Protein AF-A0A5K0XS93-F1 (afdb_monomer_lite)

Organism: NCBI:txid210225

Radius of gyration: 17.83 Å; chains: 1; bounding box: 27×28×50 Å

Secondary structure (DSSP, 8-state):
---------SS-------EEEE--SSTT--EEEE-

Foldseek 3Di:
DDDDDDDDDPDDDPDFDDKDWDQDPHNPDIDIDTD

pLDDT: mean 95.48, std 6.19, range [66.88, 98.38]

Sequence (35 aa):
MSVWNYVVTAHKPTNVTHSCVGNFTSPQELNLIIA

Structure (mmCIF, N/CA/C/O backbone):
data_AF-A0A5K0XS93-F1
#
_entry.id   AF-A0A5K0XS93-F1
#
loop_
_atom_site.group_PDB
_atom_site.id
_atom_site.type_symbol
_atom_site.label_atom_id
_atom_site.label_alt_id
_atom_site.label_comp_id
_atom_site.label_asym_id
_atom_site.label_entity_id
_atom_site.label_seq_id
_atom_site.pdbx_PDB_ins_code
_atom_site.Cartn_x
_atom_site.Cartn_y
_atom_site.Cartn_z
_atom_site.occupancy
_atom_site.B_iso_or_equiv
_atom_site.auth_seq_id
_atom_site.auth_comp_id
_atom_site.auth_asym_id
_atom_site.auth_atom_id
_atom_site.pdbx_PDB_model_num
ATOM 1 N N . MET A 1 1 ? 13.332 -13.812 -31.310 1.00 66.88 1 MET A N 1
ATOM 2 C CA . MET A 1 1 ? 13.544 -14.249 -29.913 1.00 66.88 1 MET A CA 1
ATOM 3 C C . MET A 1 1 ? 12.755 -13.298 -29.026 1.00 66.88 1 MET A C 1
ATOM 5 O 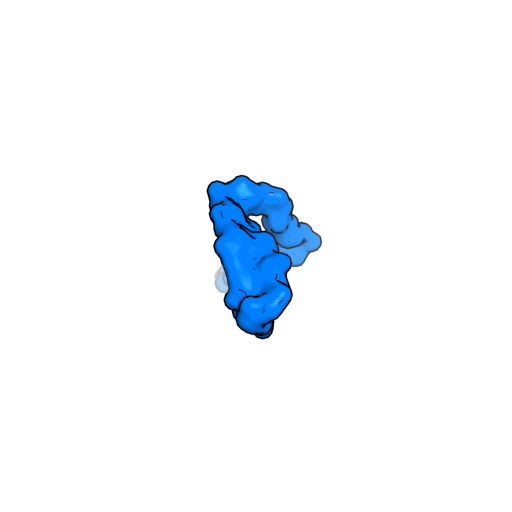O . MET A 1 1 ? 13.037 -12.109 -29.078 1.00 66.88 1 MET A O 1
ATOM 9 N N . SER A 1 2 ? 11.730 -13.762 -28.311 1.00 78.88 2 SER A N 1
ATOM 10 C CA . SER A 1 2 ? 10.931 -12.889 -27.435 1.00 78.88 2 SER A CA 1
ATOM 11 C C . SER A 1 2 ? 11.615 -12.737 -26.076 1.00 78.88 2 SER A C 1
ATOM 13 O O . SER A 1 2 ? 12.113 -13.721 -25.533 1.00 78.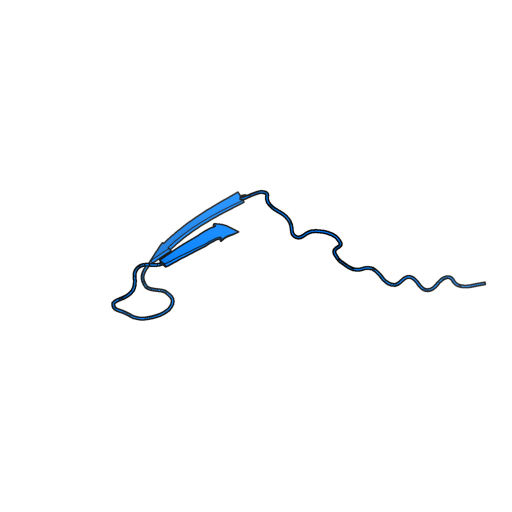88 2 SER A O 1
ATOM 15 N N . VAL A 1 3 ? 11.663 -11.513 -25.547 1.00 85.50 3 VAL A N 1
ATOM 16 C CA . VAL A 1 3 ? 12.276 -11.192 -24.248 1.00 85.50 3 VAL A CA 1
ATOM 17 C C . VAL A 1 3 ? 11.192 -11.175 -23.171 1.00 85.50 3 VAL A C 1
ATOM 19 O O . VAL A 1 3 ? 10.164 -10.524 -23.350 1.00 85.50 3 VAL A O 1
ATOM 22 N N . TRP A 1 4 ? 11.433 -11.858 -22.052 1.00 92.62 4 TRP A N 1
ATOM 23 C CA . TRP A 1 4 ? 10.552 -11.866 -20.881 1.00 92.62 4 TRP A CA 1
ATOM 24 C C . TRP A 1 4 ? 11.259 -11.160 -19.723 1.00 92.62 4 TRP A C 1
ATOM 26 O O . TRP A 1 4 ? 12.310 -11.616 -19.279 1.00 92.62 4 TRP A O 1
ATOM 36 N N . ASN A 1 5 ? 10.705 -10.040 -19.253 1.00 94.19 5 ASN A N 1
ATOM 37 C CA . ASN A 1 5 ? 11.293 -9.244 -18.174 1.00 94.19 5 ASN A CA 1
ATOM 38 C C . ASN A 1 5 ? 10.569 -9.490 -16.847 1.00 94.19 5 ASN A C 1
ATOM 40 O O . ASN A 1 5 ? 9.347 -9.628 -16.822 1.00 94.19 5 ASN A O 1
ATOM 44 N N . TYR A 1 6 ? 11.324 -9.463 -15.746 1.00 95.19 6 TYR A N 1
ATOM 45 C CA . TYR A 1 6 ? 10.793 -9.428 -14.385 1.00 95.19 6 TYR A CA 1
ATOM 46 C C . TYR A 1 6 ? 11.169 -8.096 -13.737 1.00 95.19 6 TYR A C 1
ATOM 48 O O . TYR A 1 6 ? 12.345 -7.739 -13.690 1.00 95.19 6 TYR A O 1
ATOM 56 N N . VAL A 1 7 ? 10.173 -7.352 -13.261 1.00 95.75 7 VAL A N 1
ATOM 57 C CA . VAL A 1 7 ? 10.359 -6.014 -12.688 1.00 95.75 7 VAL A CA 1
ATOM 58 C C . VAL A 1 7 ? 9.974 -6.048 -11.218 1.00 95.75 7 VAL A C 1
ATOM 60 O O . VAL A 1 7 ? 8.912 -6.549 -10.857 1.00 95.75 7 VAL A O 1
ATOM 63 N N . VAL A 1 8 ? 10.842 -5.498 -10.371 1.00 97.25 8 VAL A N 1
ATOM 64 C CA . VAL A 1 8 ? 10.634 -5.395 -8.927 1.00 97.25 8 VAL A CA 1
ATOM 65 C C . VAL A 1 8 ? 11.108 -4.037 -8.423 1.00 97.25 8 VAL A C 1
ATOM 67 O O . VAL A 1 8 ? 12.044 -3.444 -8.959 1.00 97.25 8 VAL A O 1
ATOM 70 N N . THR A 1 9 ? 10.454 -3.540 -7.379 1.00 97.31 9 THR A N 1
ATOM 71 C CA . THR A 1 9 ? 10.794 -2.272 -6.740 1.00 97.31 9 THR A CA 1
ATOM 72 C C . THR A 1 9 ? 12.065 -2.419 -5.909 1.00 97.31 9 THR A C 1
ATOM 74 O O . THR A 1 9 ? 12.055 -3.089 -4.880 1.00 97.31 9 THR A O 1
ATOM 77 N N . ALA A 1 10 ? 13.148 -1.757 -6.324 1.00 97.94 10 ALA A N 1
ATOM 78 C CA . ALA A 1 10 ? 14.386 -1.706 -5.541 1.00 97.94 10 ALA A CA 1
ATOM 79 C C . ALA A 1 10 ? 14.234 -0.844 -4.274 1.00 97.94 10 ALA A C 1
ATOM 81 O O . ALA A 1 10 ? 14.734 -1.201 -3.211 1.00 97.94 10 ALA A O 1
ATOM 82 N N . HIS A 1 11 ? 13.511 0.275 -4.377 1.00 97.69 11 HIS A N 1
ATOM 83 C CA . HIS A 1 11 ? 13.212 1.159 -3.256 1.00 97.69 11 HIS A CA 1
ATOM 84 C C . HIS A 1 11 ? 11.787 1.695 -3.375 1.00 97.69 11 HIS A C 1
ATOM 86 O O . HIS A 1 11 ? 11.370 2.119 -4.454 1.00 97.69 11 HIS A O 1
ATOM 92 N N . LYS A 1 12 ? 11.029 1.667 -2.275 1.00 97.25 12 LYS A N 1
ATOM 93 C CA . LYS A 1 12 ? 9.653 2.180 -2.265 1.00 97.25 12 LYS A CA 1
ATOM 94 C C . LYS A 1 12 ? 9.650 3.693 -2.543 1.00 97.25 12 LYS A C 1
ATOM 96 O O . LYS A 1 12 ? 10.594 4.376 -2.141 1.00 97.25 12 LYS A O 1
ATOM 101 N N . PRO A 1 13 ? 8.621 4.235 -3.210 1.00 97.38 13 PRO A N 1
ATOM 102 C CA . PRO A 1 13 ? 8.477 5.679 -3.356 1.00 97.38 13 PRO A CA 1
ATOM 103 C C . PRO A 1 13 ? 8.476 6.375 -1.991 1.00 97.38 13 PRO A C 1
ATOM 105 O O . PRO A 1 13 ? 7.884 5.875 -1.037 1.00 97.38 13 PRO A O 1
ATOM 108 N N . THR A 1 14 ? 9.157 7.514 -1.904 1.00 97.69 14 THR A N 1
ATOM 109 C CA . THR A 1 14 ? 9.239 8.342 -0.687 1.00 97.69 14 THR A CA 1
ATOM 110 C C . THR A 1 14 ? 8.521 9.678 -0.828 1.00 97.69 14 THR A C 1
ATOM 112 O O . THR A 1 14 ? 8.368 10.397 0.155 1.00 97.69 14 THR A O 1
ATOM 115 N N . ASN A 1 15 ? 8.108 10.031 -2.047 1.00 97.94 15 ASN A N 1
ATOM 116 C CA . ASN A 1 15 ? 7.330 11.233 -2.301 1.00 97.94 15 ASN A CA 1
ATOM 117 C C . ASN A 1 15 ? 5.914 11.074 -1.729 1.00 97.94 15 ASN A C 1
ATOM 119 O O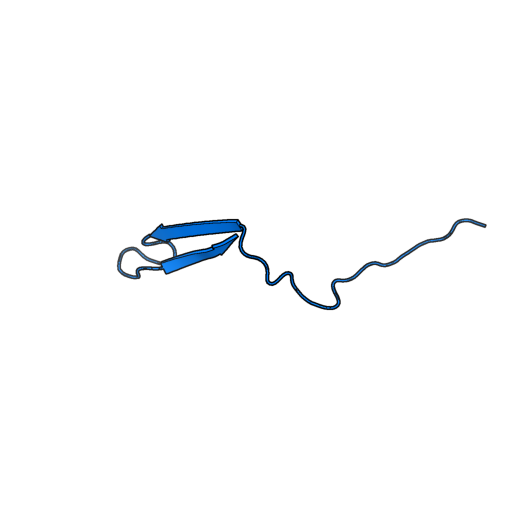 . ASN A 1 15 ? 5.325 10.002 -1.835 1.00 97.94 15 ASN A O 1
ATOM 123 N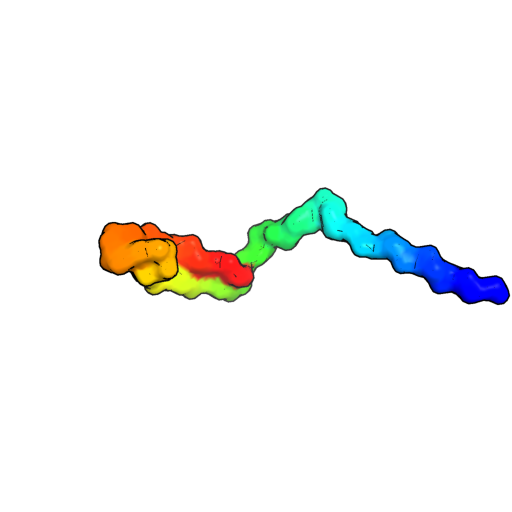 N . VAL A 1 16 ? 5.399 12.156 -1.147 1.00 97.06 16 VAL A N 1
ATOM 124 C CA . VAL A 1 16 ? 4.043 12.256 -0.610 1.00 97.06 16 VAL A CA 1
ATOM 125 C C . VAL A 1 16 ? 3.255 13.229 -1.470 1.00 97.06 16 VAL A C 1
ATOM 127 O O . VAL A 1 16 ? 3.700 14.359 -1.681 1.00 97.06 16 VAL A O 1
ATOM 130 N N . THR A 1 17 ? 2.074 12.813 -1.919 1.00 98.38 17 THR A N 1
ATOM 131 C CA . THR A 1 17 ? 1.187 13.629 -2.755 1.00 98.38 17 THR A CA 1
ATOM 132 C C . THR A 1 17 ? -0.042 14.117 -1.999 1.00 98.38 17 THR A C 1
ATOM 134 O O . THR A 1 17 ? -0.490 15.238 -2.224 1.00 98.38 17 THR A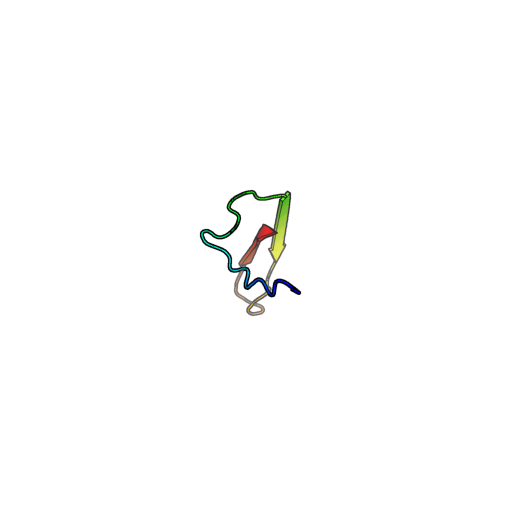 O 1
ATOM 137 N N . HIS A 1 18 ? -0.571 13.302 -1.086 1.00 98.06 18 HIS A N 1
ATOM 138 C CA . HIS A 1 18 ? -1.769 13.611 -0.313 1.00 98.06 18 HIS A CA 1
ATOM 139 C C . HIS A 1 18 ? -1.647 13.083 1.116 1.00 98.06 18 HIS A C 1
ATOM 141 O O . HIS A 1 18 ? -0.942 12.108 1.391 1.00 98.06 18 HIS A O 1
ATOM 147 N N . SER A 1 19 ? -2.377 13.713 2.034 1.00 97.44 19 SER A N 1
ATOM 148 C CA . SER A 1 19 ? -2.518 13.231 3.403 1.00 97.44 19 SER A CA 1
ATOM 149 C C . SER A 1 19 ? -3.919 13.487 3.946 1.00 97.44 19 SER A C 1
ATOM 151 O O . SER A 1 19 ? -4.604 14.431 3.545 1.00 97.44 19 SER A O 1
ATOM 153 N N . CYS A 1 20 ? -4.356 12.629 4.863 1.00 97.62 20 CYS A N 1
ATOM 154 C CA . CYS A 1 20 ? -5.580 12.829 5.627 1.00 97.62 20 CYS A CA 1
ATOM 155 C C . CYS A 1 20 ? -5.441 12.256 7.041 1.00 97.62 20 CYS A C 1
ATOM 157 O O . CYS A 1 20 ? -4.566 11.433 7.319 1.00 97.62 20 CYS A O 1
ATOM 159 N N . VAL A 1 21 ? -6.304 12.720 7.944 1.00 98.19 21 VAL A N 1
ATOM 160 C CA . VAL A 1 21 ? -6.322 12.312 9.352 1.00 98.19 21 VAL A CA 1
ATOM 161 C C . VAL A 1 21 ? -7.705 11.773 9.695 1.00 98.19 21 VAL A C 1
ATOM 163 O O . VAL A 1 21 ? -8.713 12.325 9.250 1.00 98.19 21 VAL A O 1
ATOM 166 N N . GLY A 1 22 ? -7.758 10.709 10.493 1.00 97.62 22 GLY A N 1
ATOM 167 C CA . GLY A 1 22 ? -9.014 10.144 10.975 1.00 97.62 22 GLY A CA 1
ATOM 168 C C . GLY A 1 22 ? -8.821 8.888 11.816 1.00 97.62 22 GLY A C 1
ATOM 169 O O . GLY A 1 22 ? -7.714 8.365 11.925 1.00 97.62 22 GLY A O 1
ATOM 170 N N . ASN A 1 23 ? -9.918 8.405 12.395 1.00 98.12 23 ASN A N 1
ATOM 171 C CA . ASN A 1 23 ? -9.926 7.199 13.218 1.00 98.12 23 ASN A CA 1
ATOM 172 C C . ASN A 1 23 ? -10.117 5.964 12.329 1.00 98.12 23 ASN A C 1
ATOM 174 O O . ASN A 1 23 ? -11.235 5.479 12.157 1.00 98.12 23 ASN A O 1
ATOM 178 N N . PHE A 1 24 ? -9.038 5.536 11.669 1.00 97.25 24 PHE A N 1
ATOM 179 C CA . PHE A 1 24 ? -9.074 4.550 10.585 1.00 97.25 24 PHE A CA 1
ATOM 180 C C . PHE A 1 24 ? -8.881 3.111 11.071 1.00 97.25 24 PHE A C 1
ATOM 182 O O . PHE A 1 24 ? -9.559 2.208 10.586 1.00 97.25 24 PHE A O 1
ATOM 189 N N . THR A 1 25 ? -7.970 2.883 12.020 1.00 97.69 25 THR A N 1
ATOM 190 C CA . THR A 1 25 ? -7.666 1.541 12.546 1.00 97.69 25 THR A CA 1
ATOM 191 C C . THR A 1 25 ? -8.629 1.118 13.645 1.00 97.69 25 THR A C 1
ATOM 193 O O . THR A 1 25 ? -8.984 -0.056 13.732 1.00 97.69 25 THR A O 1
ATOM 196 N N . SER A 1 26 ? -9.086 2.064 14.464 1.00 97.56 26 SER A N 1
ATOM 197 C CA . SER A 1 26 ? -10.106 1.846 15.486 1.00 97.56 26 SER A CA 1
ATOM 198 C C . SER A 1 26 ? -10.797 3.166 15.856 1.00 97.56 26 SER A C 1
ATOM 200 O O . SER A 1 26 ? -10.248 4.235 15.594 1.00 97.56 26 SER A O 1
ATOM 202 N N . PRO A 1 27 ? -11.984 3.139 16.492 1.00 97.00 27 PRO A N 1
ATOM 203 C CA . PRO A 1 27 ? -12.739 4.357 16.795 1.00 97.00 27 PRO A CA 1
ATOM 204 C C . PRO A 1 27 ? -12.065 5.310 17.791 1.00 97.00 27 PRO A C 1
ATOM 206 O O . PRO A 1 27 ? -12.480 6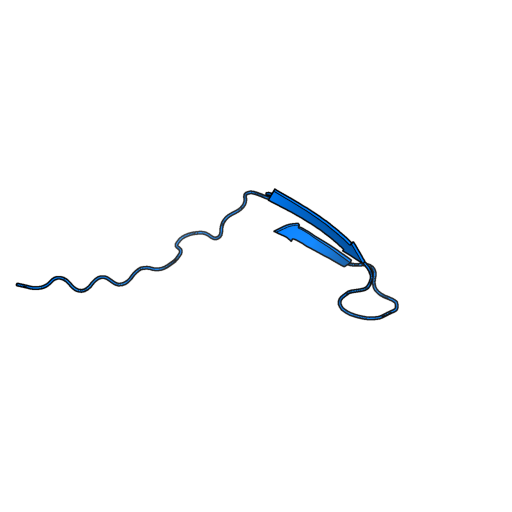.465 17.879 1.00 97.00 27 PRO A O 1
ATOM 209 N N . GLN A 1 28 ? -11.070 4.846 18.553 1.00 98.06 28 GLN A N 1
ATOM 210 C CA . GLN A 1 28 ? -10.360 5.628 19.572 1.00 98.06 28 GLN A CA 1
ATOM 211 C C . GLN A 1 28 ? -8.919 5.982 19.179 1.00 98.06 28 GLN A C 1
ATOM 213 O O . GLN A 1 28 ? -8.274 6.752 19.888 1.00 98.06 28 GLN A O 1
ATOM 218 N N . GLU A 1 29 ? -8.406 5.455 18.067 1.00 98.06 29 GLU A N 1
ATOM 219 C CA . GLU A 1 29 ? -7.054 5.745 17.591 1.00 98.06 29 GLU A CA 1
ATOM 220 C C . GLU A 1 29 ? -7.098 6.757 16.456 1.00 98.06 29 GLU A C 1
ATOM 222 O O . GLU A 1 29 ? -7.735 6.514 15.439 1.00 98.06 29 GLU A O 1
ATOM 227 N N . LEU A 1 30 ? -6.380 7.870 16.608 1.00 97.69 30 LEU A N 1
ATOM 228 C CA . LEU A 1 30 ? -6.225 8.864 15.551 1.00 97.69 30 LEU A CA 1
ATOM 229 C C . LEU A 1 30 ? -5.032 8.495 14.660 1.00 97.69 30 LEU A C 1
ATOM 231 O O . LEU A 1 30 ? -3.892 8.461 15.127 1.00 97.69 30 LEU A O 1
ATOM 235 N N . ASN A 1 31 ? -5.275 8.251 13.372 1.00 98.19 31 ASN A N 1
ATOM 236 C CA . ASN A 1 31 ? -4.247 7.883 12.400 1.00 98.19 31 ASN A CA 1
ATOM 237 C C . ASN A 1 31 ? -3.961 9.016 11.405 1.00 98.19 31 ASN A C 1
ATOM 239 O O . ASN A 1 31 ? -4.841 9.806 11.061 1.00 98.19 31 ASN A O 1
ATOM 243 N N . LEU A 1 32 ? -2.730 9.029 10.884 1.00 97.81 32 LEU A N 1
ATOM 244 C CA . LEU A 1 32 ? -2.311 9.809 9.720 1.00 97.81 32 LEU A CA 1
ATOM 245 C C . LEU A 1 32 ? -2.097 8.857 8.538 1.00 97.81 32 LEU A C 1
ATOM 247 O O . LEU A 1 32 ? -1.287 7.934 8.631 1.00 97.81 32 LEU A O 1
ATOM 251 N N . ILE A 1 33 ? -2.796 9.098 7.431 1.00 97.69 33 ILE A N 1
ATOM 252 C CA . ILE A 1 33 ? -2.661 8.333 6.185 1.00 97.69 33 ILE A CA 1
ATOM 253 C C . ILE A 1 33 ? -1.972 9.207 5.137 1.00 97.69 33 ILE A C 1
ATOM 255 O O . ILE A 1 33 ? -2.242 10.406 5.044 1.00 97.69 33 ILE A O 1
ATOM 259 N N . ILE A 1 34 ? -1.074 8.596 4.362 1.00 97.88 34 ILE A N 1
ATOM 260 C CA . ILE A 1 34 ? -0.225 9.262 3.373 1.00 97.88 34 ILE A CA 1
ATOM 261 C C . ILE A 1 34 ? -0.273 8.469 2.060 1.00 97.88 34 ILE A C 1
ATOM 263 O O . ILE A 1 34 ? -0.152 7.241 2.095 1.00 97.88 34 ILE A O 1
ATOM 267 N N . ALA A 1 35 ? -0.448 9.166 0.933 1.00 94.94 35 ALA A N 1
ATOM 268 C CA . ALA A 1 35 ? -0.463 8.598 -0.419 1.00 94.94 35 ALA A CA 1
ATOM 269 C C . ALA A 1 35 ? 0.452 9.365 -1.379 1.00 94.94 35 ALA A C 1
ATOM 271 O O . ALA A 1 35 ? 0.535 10.614 -1.277 1.00 94.94 35 ALA A O 1
#